Protein AF-A0A2J4QIG2-F1 (afdb_monomer_lite)

Foldseek 3Di:
DDDLVVVCVVVVHDSVVSVVVVVVCCVVVVHDDPVVVVVVCCVVVVDPPVVVVVD

Radius of gyration: 12.2 Å; chains: 1; bounding box: 23×19×30 Å

Organism: NCBI:txid1134687

InterPro domains:
  IPR000792 Transcription regulator LuxR, C-terminal [PF00196] (1-41)
  IPR000792 Transcription regulator LuxR, C-terminal [PR00038] (1-17)
  IPR000792 Transcription regulator LuxR, C-terminal [PR00038] (17-29)
  IPR000792 Transcription regulator LuxR, C-terminal [PS00622] (1-28)
  IPR000792 Transcription regulator LuxR, C-terminal [PS50043] (1-45)
  IPR000792 Transcription regulator LuxR, C-terminal [SM00421] (1-41)
  IPR000792 Transcription regulator LuxR, C-terminal [cd06170] (1-43)
  IPR016032 Signal transduction response regulator, C-terminal effector [SSF46894] (1-48)
  IPR036388 Winged helix-like DNA-binding domain superfamily [G3DSA:1.10.10.10] (1-48)

Secondary structure (DSSP, 8-state):
---HHHHHHHTT--HHHHHHHHHHHHHHHT--SHHHHHHHHHHTTSS-HHHHHT-

Sequence (55 aa):
GQKVNEISEQLNLSPKTVNSYRYRMFSKLNIHGDVELTHLAIRHGLCNAESLASQ

Structure (mmCIF, N/CA/C/O backbone):
data_AF-A0A2J4QIG2-F1
#
_entry.id   AF-A0A2J4QIG2-F1
#
loop_
_atom_site.group_PDB
_atom_site.id
_atom_site.type_symbol
_atom_site.label_atom_id
_atom_site.label_alt_id
_atom_site.label_comp_id
_atom_site.label_asym_id
_atom_site.label_entity_id
_atom_site.label_seq_id
_atom_site.pdbx_PDB_ins_code
_atom_site.Cartn_x
_atom_site.Cartn_y
_atom_site.Cartn_z
_atom_site.occupancy
_atom_site.B_iso_or_equiv
_atom_site.auth_seq_id
_atom_site.auth_comp_id
_atom_site.auth_asym_id
_atom_site.auth_atom_id
_atom_site.pdbx_PDB_model_num
ATOM 1 N N . GLY A 1 1 ? -7.389 6.810 -7.721 1.00 77.06 1 GLY A N 1
ATOM 2 C CA . GLY A 1 1 ? -7.205 5.686 -6.779 1.00 77.06 1 GLY A CA 1
ATOM 3 C C . GLY A 1 1 ? -7.744 6.081 -5.419 1.00 77.06 1 GLY A C 1
ATOM 4 O O . GLY A 1 1 ? -7.570 7.236 -5.050 1.00 77.06 1 GLY A O 1
ATOM 5 N N . GLN A 1 2 ? -8.413 5.164 -4.716 1.00 87.56 2 GLN A N 1
ATOM 6 C CA . GLN A 1 2 ? -8.999 5.417 -3.390 1.00 87.56 2 GLN A CA 1
ATOM 7 C C . GLN A 1 2 ? -7.919 5.601 -2.316 1.00 87.56 2 GLN A C 1
ATOM 9 O O . GLN A 1 2 ? -6.857 4.972 -2.367 1.00 87.56 2 GLN A O 1
ATOM 14 N N . LYS A 1 3 ? -8.184 6.461 -1.329 1.00 94.25 3 LYS A N 1
ATOM 15 C CA . LYS A 1 3 ? -7.272 6.680 -0.198 1.00 94.25 3 LYS A CA 1
ATOM 16 C C . LYS A 1 3 ? -7.336 5.502 0.773 1.00 94.25 3 LYS A C 1
ATOM 18 O O . LYS A 1 3 ? -8.384 4.899 0.973 1.00 94.25 3 LYS A O 1
ATOM 23 N N . VAL A 1 4 ? -6.228 5.227 1.467 1.00 95.44 4 VAL A N 1
ATOM 24 C CA . VAL A 1 4 ? -6.156 4.142 2.468 1.00 95.44 4 VAL A CA 1
ATOM 25 C C . VAL A 1 4 ? -7.249 4.260 3.534 1.00 95.44 4 VAL A C 1
ATOM 27 O O . VAL A 1 4 ? -7.792 3.239 3.938 1.00 95.44 4 VAL A O 1
ATOM 30 N N . ASN A 1 5 ? -7.597 5.478 3.961 1.00 96.25 5 ASN A N 1
ATOM 31 C CA . ASN A 1 5 ? -8.660 5.693 4.947 1.00 96.25 5 ASN A CA 1
ATOM 32 C C . ASN A 1 5 ? -10.042 5.293 4.405 1.00 96.25 5 ASN A C 1
ATOM 34 O O . ASN A 1 5 ? -10.787 4.631 5.114 1.00 96.25 5 ASN A O 1
ATOM 38 N N . GLU A 1 6 ? -10.341 5.596 3.139 1.00 97.56 6 GLU A N 1
ATOM 39 C CA . GLU A 1 6 ? -11.609 5.217 2.492 1.00 97.56 6 GLU A CA 1
ATOM 40 C C . GLU A 1 6 ? -11.723 3.688 2.380 1.00 97.56 6 GLU A C 1
ATOM 42 O O . GLU A 1 6 ? -12.748 3.106 2.721 1.00 97.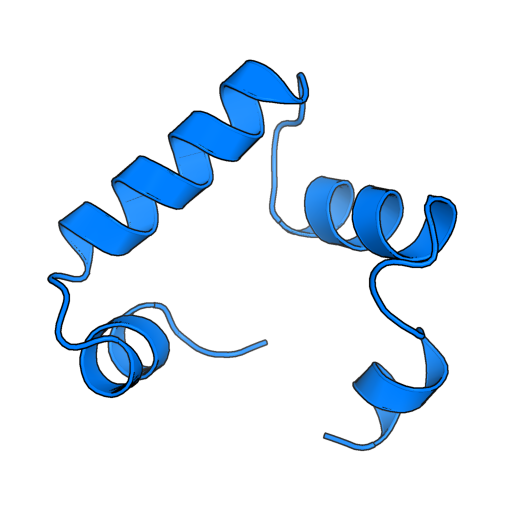56 6 GLU A O 1
ATOM 47 N N . ILE A 1 7 ? -10.635 3.015 1.987 1.00 96.75 7 ILE A N 1
ATOM 48 C CA . ILE A 1 7 ? -10.563 1.544 1.931 1.00 96.75 7 ILE A CA 1
ATOM 49 C C . ILE A 1 7 ? -10.736 0.939 3.333 1.00 96.75 7 ILE A C 1
ATOM 51 O O . ILE A 1 7 ? -11.387 -0.090 3.508 1.00 96.75 7 ILE A O 1
ATOM 55 N N . SER A 1 8 ? -10.142 1.579 4.340 1.00 97.81 8 SER A N 1
ATOM 56 C CA . SER A 1 8 ? -10.234 1.175 5.742 1.00 97.81 8 SER A CA 1
ATOM 57 C C . SER A 1 8 ? -11.680 1.169 6.235 1.00 97.81 8 SER A C 1
ATOM 59 O O . SER A 1 8 ? -12.106 0.189 6.843 1.00 97.81 8 SER A O 1
ATOM 61 N N . GLU A 1 9 ? -12.420 2.241 5.945 1.00 98.00 9 GLU A N 1
ATOM 62 C CA . GLU A 1 9 ? -13.835 2.397 6.289 1.00 98.00 9 GLU A CA 1
ATOM 63 C C . GLU A 1 9 ? -14.703 1.377 5.543 1.00 98.00 9 GLU A C 1
ATOM 65 O O . GLU A 1 9 ? -15.497 0.680 6.169 1.00 98.00 9 GLU A O 1
ATOM 70 N N . GLN A 1 10 ? -14.497 1.205 4.232 1.00 97.69 10 GLN A N 1
ATOM 71 C CA . GLN A 1 10 ? -15.261 0.250 3.416 1.00 97.69 10 GLN A CA 1
ATOM 72 C C . GLN A 1 10 ? -15.093 -1.206 3.869 1.00 97.69 10 GLN A C 1
ATOM 74 O O . GLN A 1 10 ? -16.032 -1.996 3.787 1.00 97.69 10 GLN A O 1
ATOM 79 N N . LEU A 1 11 ? -13.897 -1.576 4.336 1.00 97.12 11 LEU A N 1
ATOM 80 C CA . LEU A 1 11 ? -13.573 -2.947 4.736 1.00 97.12 11 LEU A CA 1
ATOM 81 C C . LEU A 1 11 ? -13.693 -3.192 6.248 1.00 97.12 11 LEU A C 1
ATOM 83 O O . LEU A 1 11 ? -13.426 -4.309 6.689 1.00 97.12 11 LEU A O 1
ATOM 87 N N . ASN A 1 12 ? -14.072 -2.184 7.046 1.00 97.44 12 ASN A N 1
ATOM 88 C CA . ASN A 1 12 ? -14.061 -2.237 8.516 1.00 97.44 12 ASN A CA 1
ATOM 89 C C . ASN A 1 12 ? -12.708 -2.708 9.090 1.00 97.44 12 ASN A C 1
ATOM 91 O O . ASN A 1 12 ? -12.639 -3.503 10.030 1.00 97.44 12 ASN A O 1
ATOM 95 N N . LEU A 1 13 ? -11.609 -2.231 8.504 1.00 97.56 13 LEU A N 1
ATOM 96 C CA . LEU A 1 13 ? -10.242 -2.523 8.937 1.00 97.56 13 LEU A CA 1
ATOM 97 C C . LEU A 1 13 ? -9.577 -1.260 9.482 1.00 97.56 13 LEU A C 1
ATOM 99 O O . LEU A 1 13 ? -10.106 -0.163 9.352 1.00 97.56 13 LEU A O 1
ATOM 103 N N . SER A 1 14 ? -8.392 -1.406 10.083 1.00 98.19 14 SER A N 1
ATOM 104 C CA . SER A 1 14 ? -7.544 -0.250 10.400 1.00 98.19 14 SER A CA 1
ATOM 105 C C . SER A 1 14 ? -6.692 0.157 9.186 1.00 98.19 14 SER A C 1
ATOM 107 O O . SER A 1 14 ? -6.262 -0.728 8.431 1.00 98.19 14 SER A O 1
ATOM 109 N N . PRO A 1 15 ? -6.309 1.443 9.040 1.00 98.06 15 PRO A N 1
ATOM 110 C CA . PRO A 1 15 ? -5.419 1.880 7.959 1.00 98.06 15 PRO A CA 1
ATOM 111 C C . PRO A 1 15 ? -4.070 1.142 7.972 1.00 98.06 15 PRO A C 1
ATOM 113 O O . PRO A 1 15 ? -3.461 0.873 6.933 1.00 98.06 15 PRO A O 1
ATOM 116 N N . LYS A 1 16 ? -3.602 0.753 9.168 1.00 97.88 16 LYS A N 1
ATOM 117 C CA . LYS A 1 16 ? -2.388 -0.053 9.361 1.00 97.88 16 LYS A CA 1
ATOM 118 C C . LYS A 1 16 ? -2.561 -1.474 8.822 1.00 97.88 16 LYS A C 1
ATOM 120 O O . LYS A 1 16 ? -1.642 -2.008 8.203 1.00 97.88 16 LYS A O 1
ATOM 125 N N . THR A 1 17 ? -3.732 -2.074 9.024 1.00 98.38 17 THR A N 1
ATOM 126 C CA . THR A 1 17 ? -4.069 -3.401 8.498 1.00 98.38 17 THR A CA 1
ATOM 127 C C . THR A 1 17 ? -4.089 -3.387 6.971 1.00 98.38 17 THR A C 1
ATOM 129 O O . THR A 1 17 ? -3.443 -4.239 6.364 1.00 98.38 17 THR A O 1
ATOM 132 N N . VAL A 1 18 ? -4.736 -2.391 6.352 1.00 97.94 18 VAL A N 1
ATOM 133 C CA . VAL A 1 18 ? -4.760 -2.217 4.886 1.00 97.94 18 VAL A CA 1
ATOM 134 C C . VAL A 1 18 ? -3.336 -2.133 4.328 1.00 97.94 18 VAL A C 1
ATOM 136 O O . VAL A 1 18 ? -2.966 -2.902 3.441 1.00 97.94 18 VAL A O 1
ATOM 139 N N . ASN A 1 19 ? -2.492 -1.277 4.912 1.00 97.50 19 ASN A N 1
ATOM 140 C CA . ASN A 1 19 ? -1.091 -1.163 4.503 1.00 97.50 19 ASN A CA 1
ATOM 141 C C . ASN A 1 19 ? -0.312 -2.472 4.690 1.00 97.50 19 ASN A C 1
ATOM 143 O O . ASN A 1 19 ? 0.438 -2.870 3.804 1.00 97.50 19 ASN A O 1
ATOM 147 N N . SER A 1 20 ?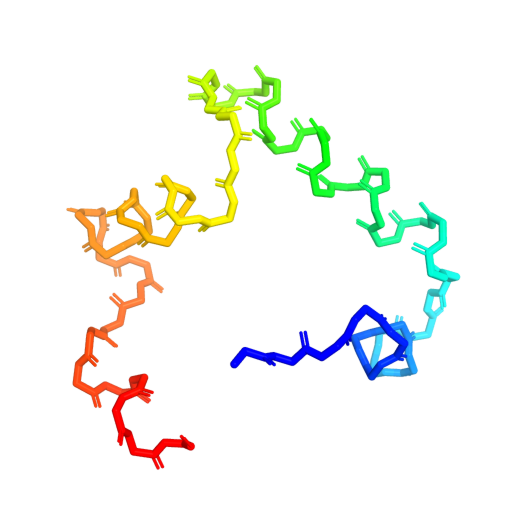 -0.515 -3.188 5.798 1.00 98.12 20 SER A N 1
ATOM 148 C CA . SER A 1 20 ? 0.118 -4.493 6.019 1.00 98.12 20 SER A CA 1
ATOM 149 C C . SER A 1 20 ? -0.253 -5.515 4.938 1.00 98.12 20 SER A C 1
ATOM 151 O O . SER A 1 20 ? 0.605 -6.288 4.514 1.00 98.12 20 SER A O 1
ATOM 153 N N . TYR A 1 21 ? -1.506 -5.537 4.475 1.00 97.75 21 TYR A N 1
ATOM 154 C CA . TYR A 1 21 ? -1.908 -6.402 3.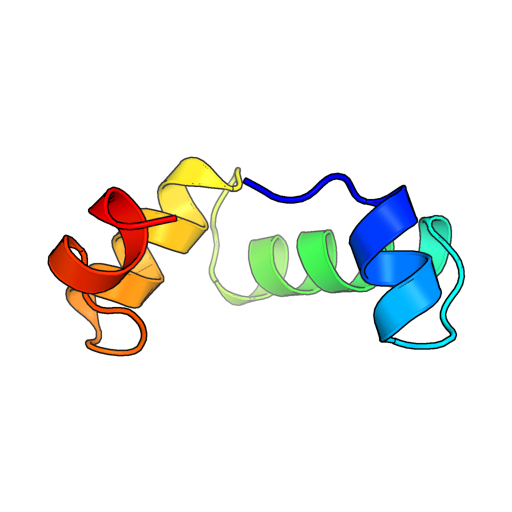363 1.00 97.75 21 TYR A CA 1
ATOM 155 C C . TYR A 1 21 ? -1.288 -5.957 2.036 1.00 97.75 21 TYR A C 1
ATOM 157 O O . TYR A 1 21 ? -0.789 -6.805 1.299 1.00 97.75 21 TYR A O 1
ATOM 165 N N . ARG A 1 22 ? -1.230 -4.648 1.773 1.00 96.31 22 ARG A N 1
ATOM 166 C CA . ARG A 1 22 ? -0.585 -4.070 0.584 1.00 96.31 22 ARG A CA 1
ATOM 167 C C . ARG A 1 22 ? 0.888 -4.477 0.475 1.00 96.31 22 ARG A C 1
ATOM 169 O O . ARG A 1 22 ? 1.291 -5.062 -0.524 1.00 96.31 22 ARG A O 1
ATOM 176 N N . TYR A 1 23 ? 1.667 -4.307 1.544 1.00 97.50 23 TYR A N 1
ATOM 177 C CA . TYR A 1 23 ? 3.077 -4.719 1.564 1.00 97.50 23 TYR A CA 1
ATOM 178 C C . TYR A 1 23 ? 3.269 -6.242 1.515 1.00 97.50 23 TYR A C 1
ATOM 180 O O . TYR A 1 23 ? 4.239 -6.725 0.933 1.00 97.50 23 TYR A O 1
ATOM 188 N N . ARG A 1 24 ? 2.333 -7.024 2.072 1.00 98.06 24 ARG A N 1
ATOM 189 C CA . ARG A 1 24 ? 2.338 -8.486 1.903 1.00 98.06 24 ARG A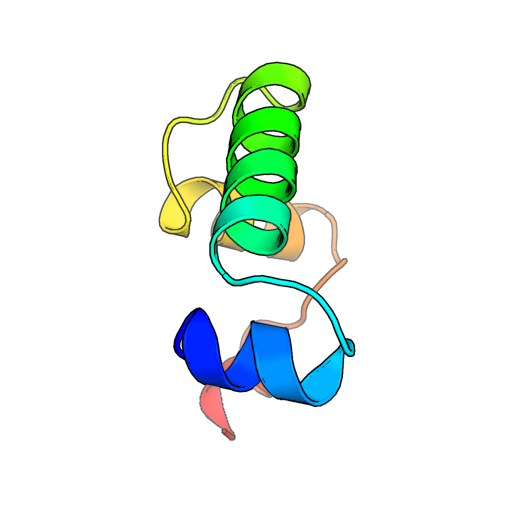 CA 1
ATOM 190 C C . ARG A 1 24 ? 2.116 -8.890 0.445 1.00 98.06 24 ARG A C 1
ATOM 192 O O . ARG A 1 24 ? 2.761 -9.833 -0.005 1.00 98.06 24 ARG A O 1
ATOM 199 N N . MET A 1 25 ? 1.245 -8.197 -0.293 1.00 97.06 25 MET A N 1
ATOM 200 C CA . MET A 1 25 ? 1.093 -8.418 -1.736 1.00 97.06 25 MET A CA 1
ATOM 201 C C . MET A 1 25 ? 2.377 -8.060 -2.483 1.00 97.06 25 MET A C 1
ATOM 203 O O . MET A 1 25 ? 2.829 -8.856 -3.297 1.00 97.06 25 MET A O 1
ATOM 207 N N . PHE A 1 26 ? 3.005 -6.930 -2.146 1.00 97.50 26 PHE A N 1
ATOM 208 C CA . PHE A 1 26 ? 4.266 -6.507 -2.760 1.00 97.50 26 PHE A CA 1
ATOM 209 C C . PHE A 1 26 ? 5.365 -7.559 -2.621 1.00 97.50 26 PHE A C 1
ATOM 211 O O . PHE A 1 26 ? 5.948 -7.983 -3.614 1.00 97.50 26 PHE A O 1
ATOM 218 N N . SER A 1 27 ? 5.570 -8.063 -1.402 1.00 98.06 27 SER A N 1
ATOM 219 C CA . SER A 1 27 ? 6.550 -9.117 -1.136 1.00 98.06 27 SER A CA 1
ATOM 220 C C . SER A 1 27 ? 6.233 -10.421 -1.874 1.00 98.06 27 SER A C 1
ATOM 222 O O . SER A 1 27 ? 7.135 -11.030 -2.440 1.00 98.06 27 SER A O 1
ATOM 224 N N . LYS A 1 28 ? 4.964 -10.848 -1.903 1.00 97.94 28 LYS A N 1
ATOM 225 C CA . LYS A 1 28 ? 4.561 -12.101 -2.566 1.00 97.94 28 LYS A CA 1
ATOM 226 C C . LYS A 1 28 ? 4.676 -12.048 -4.087 1.00 97.94 28 LYS A C 1
ATOM 228 O O . LYS A 1 28 ? 4.944 -13.071 -4.705 1.00 97.94 28 LYS A O 1
ATOM 233 N N . LEU A 1 29 ? 4.425 -10.882 -4.673 1.00 97.25 29 LEU A N 1
ATOM 234 C CA . LEU A 1 29 ? 4.426 -10.672 -6.120 1.00 97.25 29 LEU A CA 1
ATOM 235 C C . LEU A 1 29 ? 5.764 -10.119 -6.630 1.00 97.25 29 LEU A C 1
ATOM 237 O O . LEU A 1 29 ? 5.925 -9.964 -7.835 1.00 97.25 29 LEU A O 1
ATOM 241 N N . ASN A 1 30 ? 6.715 -9.853 -5.726 1.00 97.25 30 ASN A N 1
ATOM 242 C CA . ASN A 1 30 ? 8.011 -9.242 -6.014 1.00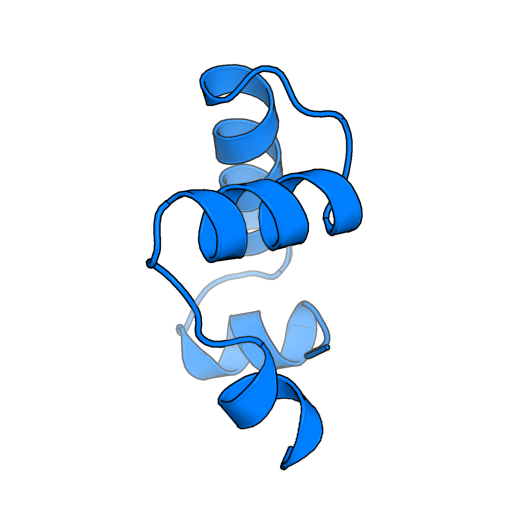 97.25 30 ASN A CA 1
ATOM 243 C C . ASN A 1 30 ? 7.890 -7.906 -6.775 1.00 97.25 30 ASN A C 1
ATOM 245 O O . ASN A 1 30 ? 8.520 -7.705 -7.812 1.00 97.25 30 ASN A O 1
ATOM 249 N N . ILE A 1 31 ? 7.050 -7.009 -6.254 1.00 96.75 31 ILE A N 1
ATOM 250 C CA . ILE A 1 31 ? 6.798 -5.667 -6.801 1.00 96.75 31 ILE A CA 1
ATOM 251 C C . ILE A 1 31 ? 7.053 -4.590 -5.742 1.00 96.75 31 ILE A C 1
ATOM 253 O O . ILE A 1 31 ? 7.008 -4.867 -4.543 1.00 96.75 31 ILE A O 1
ATOM 257 N N . HIS A 1 32 ? 7.273 -3.350 -6.173 1.00 94.81 32 HIS A N 1
ATOM 258 C CA . HIS A 1 32 ? 7.731 -2.257 -5.306 1.00 94.81 32 HIS A CA 1
ATOM 259 C C . HIS A 1 32 ? 6.720 -1.121 -5.127 1.00 94.81 32 HIS A C 1
ATOM 261 O O . HIS A 1 32 ? 6.965 -0.198 -4.347 1.00 94.81 32 HIS A O 1
ATOM 267 N N . GLY A 1 33 ? 5.570 -1.171 -5.803 1.00 95.38 33 GLY A N 1
ATOM 268 C CA . GLY A 1 33 ? 4.580 -0.107 -5.691 1.00 95.38 33 GLY A CA 1
ATOM 269 C C . GLY A 1 33 ? 3.228 -0.409 -6.318 1.00 95.38 33 GLY A C 1
ATOM 270 O O . GLY A 1 33 ? 3.030 -1.396 -7.026 1.00 95.38 33 GLY A O 1
ATOM 271 N N . ASP A 1 34 ? 2.289 0.499 -6.063 1.00 92.81 34 ASP A N 1
ATOM 272 C CA . ASP A 1 34 ? 0.894 0.373 -6.493 1.00 92.81 34 ASP A CA 1
ATOM 273 C C . ASP A 1 34 ? 0.748 0.418 -8.025 1.00 92.81 34 ASP A C 1
ATOM 275 O O . ASP A 1 34 ? -0.142 -0.220 -8.588 1.00 92.81 34 ASP A O 1
ATOM 279 N N . VAL A 1 35 ? 1.652 1.123 -8.714 1.00 92.94 35 VAL A N 1
ATOM 280 C CA . VAL A 1 35 ? 1.692 1.188 -10.184 1.00 92.94 35 VAL A CA 1
ATOM 281 C C . VAL A 1 35 ? 2.030 -0.180 -10.778 1.00 92.94 35 VAL A C 1
ATOM 283 O O . VAL A 1 35 ? 1.308 -0.669 -11.644 1.00 92.94 35 VAL A O 1
ATOM 286 N N . GLU A 1 36 ? 3.072 -0.841 -10.267 1.00 95.38 36 GLU A N 1
ATOM 287 C CA . GLU A 1 36 ? 3.442 -2.198 -10.689 1.00 95.38 36 GLU A CA 1
ATOM 288 C C . GLU A 1 36 ? 2.324 -3.201 -10.383 1.00 95.38 36 GLU A C 1
ATOM 290 O O . GLU A 1 36 ? 1.994 -4.029 -11.234 1.00 95.38 36 GLU A O 1
ATOM 295 N N . LEU A 1 37 ? 1.681 -3.082 -9.212 1.00 94.56 37 LEU A N 1
ATOM 296 C CA . LEU A 1 37 ? 0.533 -3.916 -8.845 1.00 94.56 37 LEU A CA 1
ATOM 297 C C . LEU A 1 37 ? -0.624 -3.748 -9.838 1.00 94.56 37 LEU A C 1
ATOM 299 O O . LEU A 1 37 ? -1.215 -4.734 -10.277 1.00 94.56 37 LEU A O 1
ATOM 303 N N . THR A 1 38 ? -0.924 -2.505 -10.220 1.00 92.50 38 THR A N 1
ATOM 304 C CA . THR A 1 38 ? -1.996 -2.183 -11.171 1.00 92.50 38 THR A CA 1
ATOM 305 C C . THR A 1 38 ? -1.688 -2.740 -12.562 1.00 92.50 38 THR A C 1
ATOM 307 O O . THR A 1 38 ? -2.544 -3.384 -13.169 1.00 92.50 38 THR A O 1
ATOM 310 N N . HIS A 1 39 ? -0.456 -2.572 -13.057 1.00 93.31 39 HIS A N 1
ATOM 311 C CA . HIS A 1 39 ? -0.036 -3.154 -14.336 1.00 93.31 39 HIS A CA 1
ATOM 312 C C . HIS A 1 39 ? -0.127 -4.680 -14.335 1.00 93.31 39 HIS A C 1
ATOM 314 O O . HIS A 1 39 ? -0.590 -5.267 -15.314 1.00 93.31 39 HIS A O 1
ATOM 320 N N . LEU A 1 40 ? 0.283 -5.322 -13.239 1.00 95.00 40 LEU A N 1
ATOM 321 C CA . LEU A 1 40 ? 0.199 -6.770 -13.092 1.00 95.00 40 LEU A CA 1
ATOM 322 C C . LEU A 1 40 ? -1.262 -7.243 -13.122 1.00 95.00 40 LEU A C 1
ATOM 324 O O . LEU A 1 40 ? -1.583 -8.184 -13.847 1.00 95.00 40 LEU A O 1
ATOM 328 N N . ALA A 1 41 ? -2.157 -6.557 -12.407 1.00 93.88 41 ALA A N 1
ATOM 329 C CA . ALA A 1 41 ? -3.584 -6.870 -12.402 1.00 93.88 41 ALA A CA 1
ATOM 330 C C . ALA A 1 41 ? -4.212 -6.762 -13.802 1.00 93.88 41 ALA A C 1
ATOM 332 O O . ALA A 1 41 ? -4.940 -7.667 -14.208 1.00 93.88 41 ALA A O 1
ATOM 333 N N . ILE A 1 42 ? -3.889 -5.711 -14.567 1.00 93.69 42 ILE A N 1
ATOM 334 C CA . ILE A 1 42 ? -4.376 -5.540 -15.947 1.00 93.69 42 ILE A CA 1
ATOM 335 C C . ILE A 1 42 ? -3.817 -6.637 -16.861 1.00 93.69 42 ILE A C 1
ATOM 337 O O . ILE A 1 42 ? -4.572 -7.281 -17.585 1.00 93.69 42 ILE A O 1
ATOM 341 N N . ARG A 1 43 ? -2.504 -6.904 -16.800 1.00 93.06 43 ARG A N 1
ATOM 342 C CA . ARG A 1 43 ? -1.840 -7.925 -17.630 1.00 93.06 43 ARG A CA 1
ATOM 343 C C . ARG A 1 43 ? -2.428 -9.324 -17.430 1.00 93.06 43 ARG A C 1
ATOM 345 O O . ARG A 1 43 ? -2.459 -10.108 -18.373 1.00 93.06 43 ARG A O 1
ATOM 352 N N . HIS A 1 44 ? -2.873 -9.633 -16.215 1.00 94.25 44 HIS A N 1
ATOM 353 C CA . HIS A 1 44 ? -3.501 -10.910 -15.875 1.00 94.25 44 HIS A CA 1
ATOM 354 C C . HIS A 1 44 ? -5.035 -10.905 -15.992 1.00 94.25 44 HIS A C 1
ATOM 356 O O . HIS A 1 44 ? -5.661 -11.903 -15.647 1.00 94.25 44 HIS A O 1
ATOM 362 N N . GLY A 1 45 ? -5.648 -9.818 -16.474 1.00 92.44 45 GLY A N 1
ATOM 363 C CA . GLY A 1 45 ? -7.098 -9.730 -16.672 1.00 92.44 45 GLY A CA 1
ATOM 364 C C . GLY A 1 45 ? -7.920 -9.619 -15.381 1.00 92.44 45 GLY A C 1
AT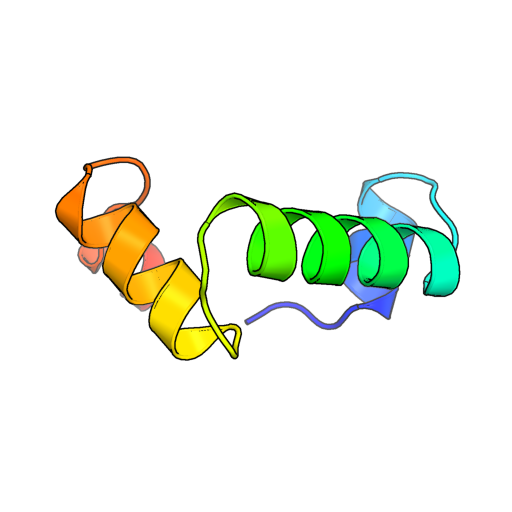OM 365 O O . GLY A 1 45 ? -9.117 -9.885 -15.402 1.00 92.44 45 GLY A O 1
ATOM 366 N N . LEU A 1 46 ? -7.303 -9.233 -14.257 1.00 91.75 46 LEU A N 1
ATOM 367 C CA . LEU A 1 46 ? -7.985 -9.035 -12.968 1.00 91.75 46 LEU A CA 1
ATOM 368 C C . LEU A 1 46 ? -8.690 -7.673 -12.876 1.00 91.75 46 LEU A C 1
ATOM 370 O O . LEU A 1 46 ? -9.604 -7.501 -12.071 1.00 91.75 46 LEU A O 1
ATOM 374 N N . CYS A 1 47 ? -8.262 -6.695 -13.677 1.00 87.25 47 CYS A N 1
ATOM 375 C CA . CYS A 1 47 ? -8.891 -5.381 -13.791 1.00 87.25 47 CYS A CA 1
ATOM 376 C C . CYS A 1 47 ? -8.909 -4.947 -15.255 1.00 87.25 47 CYS A C 1
ATOM 378 O O . CYS A 1 47 ? -7.921 -5.137 -15.965 1.00 87.25 47 CYS A O 1
ATOM 380 N N . ASN A 1 48 ? -10.003 -4.324 -15.693 1.00 82.69 48 ASN A N 1
ATOM 381 C CA . ASN A 1 48 ? -10.075 -3.758 -17.033 1.00 82.69 48 ASN A CA 1
ATOM 382 C C . ASN A 1 48 ? -9.619 -2.293 -17.007 1.00 82.69 48 ASN A C 1
ATOM 384 O O . ASN A 1 48 ? -10.140 -1.504 -16.217 1.00 82.69 48 ASN A O 1
ATOM 388 N N . ALA A 1 49 ? -8.670 -1.921 -17.870 1.00 71.88 49 ALA A N 1
ATOM 389 C CA . ALA A 1 49 ? -8.144 -0.553 -17.935 1.00 71.88 49 ALA A CA 1
ATOM 390 C C . ALA A 1 49 ? -9.244 0.467 -18.284 1.00 71.88 49 ALA A C 1
ATOM 392 O O . ALA A 1 49 ? -9.268 1.569 -17.743 1.00 71.88 49 ALA A O 1
ATOM 393 N N . GLU A 1 50 ? -10.203 0.063 -19.119 1.00 65.38 50 GLU A N 1
ATOM 394 C CA . GLU A 1 50 ? -11.358 0.882 -19.503 1.00 65.38 50 GLU A CA 1
ATOM 395 C C . GLU A 1 50 ? -12.293 1.151 -18.316 1.00 65.38 50 GLU A C 1
ATOM 397 O O . GLU A 1 50 ? -12.762 2.271 -18.139 1.00 65.38 50 GLU A O 1
ATOM 402 N N . SER A 1 51 ? -12.491 0.161 -17.436 1.00 60.94 51 SER A N 1
ATOM 403 C CA . SER A 1 51 ? -13.340 0.310 -16.245 1.00 60.94 51 SER A CA 1
ATOM 404 C C . SER A 1 51 ? -12.726 1.227 -15.180 1.00 60.94 51 SER A C 1
ATOM 406 O O . SER A 1 51 ? -13.450 1.695 -14.304 1.00 60.94 51 SER A O 1
ATOM 408 N N . LEU A 1 52 ? -11.411 1.467 -15.239 1.00 62.88 52 LEU A N 1
ATOM 409 C CA . LEU A 1 52 ? -10.682 2.365 -14.338 1.00 62.88 52 LEU A CA 1
ATOM 410 C C . LEU A 1 52 ? -10.694 3.825 -14.823 1.00 62.88 52 LEU A C 1
ATOM 412 O O . LEU A 1 52 ? -10.486 4.721 -14.013 1.00 62.88 52 LEU A O 1
ATOM 416 N N . ALA A 1 53 ? -10.939 4.071 -16.115 1.00 59.44 53 ALA A N 1
ATOM 417 C CA . ALA A 1 53 ? -11.014 5.417 -16.692 1.00 59.44 53 ALA A CA 1
ATOM 418 C C . ALA A 1 53 ? -12.388 6.088 -16.495 1.00 59.44 53 ALA A C 1
ATOM 420 O O . ALA A 1 53 ? -12.527 7.287 -16.715 1.00 59.44 53 ALA A O 1
ATOM 421 N N . SER A 1 54 ? -13.407 5.315 -16.104 1.00 54.09 54 SER A N 1
ATOM 422 C CA . SER A 1 54 ? -14.784 5.785 -15.888 1.00 54.09 54 SER A CA 1
ATOM 423 C C . SER A 1 54 ? -15.131 6.068 -14.416 1.00 54.09 54 SER A C 1
ATOM 425 O O . SER A 1 54 ? -16.311 6.236 -14.110 1.00 54.09 54 SER A O 1
ATOM 427 N N . GLN A 1 55 ? -14.140 6.090 -13.515 1.00 52.81 55 GLN A N 1
ATOM 428 C CA . GLN A 1 55 ? -14.303 6.363 -12.077 1.00 52.81 55 GLN A CA 1
ATOM 429 C C . GLN A 1 55 ? -13.595 7.645 -11.645 1.00 52.81 55 GLN A C 1
ATOM 431 O O . GLN A 1 55 ? -12.464 7.885 -12.124 1.00 52.81 55 GLN A O 1
#

pLDDT: mean 90.75, std 12.17, range [52.81, 98.38]